Protein AF-A0A2S6VB32-F1 (afdb_monomer)

pLDDT: mean 83.2, std 16.81, range [37.66, 95.31]

Radius of gyration: 14.41 Å; Cα contacts (8 Å, |Δi|>4): 87; chains: 1; bounding box: 35×42×38 Å

Structure (mmCIF, N/CA/C/O backbone):
data_AF-A0A2S6VB32-F1
#
_entry.id   AF-A0A2S6VB32-F1
#
loop_
_atom_site.group_PDB
_atom_site.id
_atom_site.type_symbol
_atom_site.label_atom_id
_atom_site.label_alt_id
_atom_site.label_comp_id
_atom_site.label_asym_id
_atom_site.label_entity_id
_atom_site.label_seq_id
_atom_site.pdbx_PDB_ins_code
_atom_site.Cartn_x
_atom_site.Cartn_y
_atom_site.Cartn_z
_atom_site.occupancy
_atom_site.B_iso_or_equiv
_atom_site.auth_seq_id
_atom_site.auth_comp_id
_atom_site.auth_asym_id
_atom_site.auth_atom_id
_atom_site.pdbx_PDB_model_num
ATOM 1 N N . MET A 1 1 ? -19.396 18.099 -7.540 1.00 37.66 1 MET A N 1
ATOM 2 C CA . MET A 1 1 ? -18.199 18.462 -6.747 1.00 37.66 1 MET A CA 1
ATOM 3 C C . MET A 1 1 ? -17.099 17.456 -7.053 1.00 37.66 1 MET A C 1
ATOM 5 O O . MET A 1 1 ? -17.295 16.279 -6.788 1.00 37.66 1 MET A O 1
ATOM 9 N N . LEU A 1 2 ? -15.984 17.878 -7.657 1.00 53.09 2 LEU A N 1
ATOM 10 C CA . LEU A 1 2 ? -14.820 17.005 -7.854 1.00 53.09 2 LEU A CA 1
ATOM 11 C C . LEU A 1 2 ? -14.091 16.874 -6.515 1.00 53.09 2 LEU A C 1
ATOM 13 O O . LEU A 1 2 ? -13.286 17.729 -6.152 1.00 53.09 2 LEU A O 1
ATOM 17 N N . VAL A 1 3 ? -14.415 15.830 -5.754 1.00 57.78 3 VAL A N 1
ATOM 18 C CA . VAL A 1 3 ? -13.674 15.486 -4.537 1.00 57.78 3 VAL A CA 1
ATOM 19 C C . VAL A 1 3 ? -12.262 15.098 -4.974 1.00 57.78 3 VAL A C 1
ATOM 21 O O . VAL A 1 3 ? -12.059 14.058 -5.601 1.00 57.78 3 VAL A O 1
ATOM 24 N N . LYS A 1 4 ? -11.273 15.960 -4.714 1.00 69.56 4 LYS A N 1
ATOM 25 C CA . LYS A 1 4 ? -9.863 15.595 -4.886 1.00 69.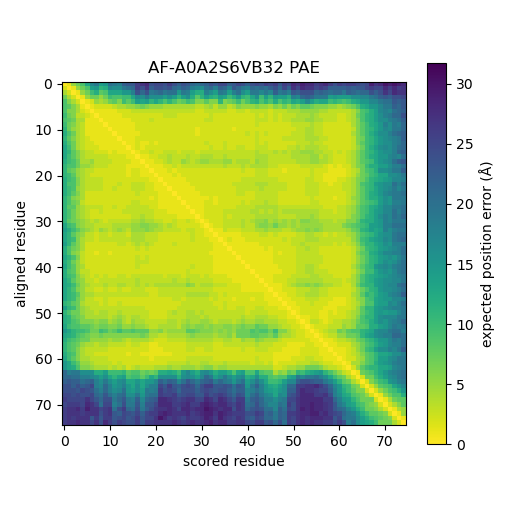56 4 LYS A CA 1
ATOM 26 C C . LYS A 1 4 ? -9.553 14.502 -3.870 1.00 69.56 4 LYS A C 1
ATOM 28 O O . LYS A 1 4 ? -9.347 14.802 -2.700 1.00 69.56 4 LYS A O 1
ATOM 33 N N . LEU A 1 5 ? -9.520 13.254 -4.332 1.00 75.44 5 LEU A N 1
ATOM 34 C CA . LEU A 1 5 ? -9.058 12.134 -3.520 1.00 75.44 5 LEU A CA 1
ATOM 35 C C . LEU A 1 5 ? -7.624 12.407 -3.064 1.00 75.44 5 LEU A C 1
ATOM 37 O O . LEU A 1 5 ? -6.738 12.697 -3.874 1.00 75.44 5 LEU A O 1
ATOM 41 N N . THR A 1 6 ? -7.409 12.308 -1.762 1.00 88.62 6 THR A N 1
ATOM 42 C CA . THR A 1 6 ? -6.090 12.352 -1.143 1.00 88.62 6 THR A CA 1
ATOM 43 C C . THR A 1 6 ? -5.247 11.167 -1.614 1.00 88.62 6 THR A C 1
ATOM 45 O O . THR A 1 6 ? -5.759 10.123 -2.025 1.00 88.62 6 THR A O 1
ATOM 48 N N . ASN A 1 7 ? -3.922 11.286 -1.507 1.00 89.75 7 ASN A N 1
ATOM 49 C CA . ASN A 1 7 ? -3.024 10.169 -1.820 1.00 89.75 7 ASN A CA 1
ATOM 50 C C . ASN A 1 7 ? -3.348 8.926 -0.974 1.00 89.75 7 ASN A C 1
ATOM 52 O O . ASN A 1 7 ? -3.212 7.807 -1.453 1.00 89.75 7 ASN A O 1
ATOM 56 N N . LEU A 1 8 ? -3.811 9.109 0.266 1.00 90.25 8 LEU A N 1
ATOM 57 C CA . LEU A 1 8 ? -4.209 8.003 1.134 1.00 90.25 8 LEU A CA 1
ATOM 58 C C . LEU A 1 8 ? -5.454 7.285 0.606 1.00 90.25 8 LEU A C 1
ATOM 60 O O . LEU A 1 8 ? -5.452 6.062 0.524 1.00 90.25 8 LEU A O 1
ATOM 64 N N . GLU A 1 9 ? -6.483 8.023 0.197 1.00 90.38 9 GLU A N 1
ATOM 65 C CA . GLU A 1 9 ? -7.689 7.421 -0.382 1.00 90.38 9 GLU A CA 1
ATOM 66 C C . GLU A 1 9 ?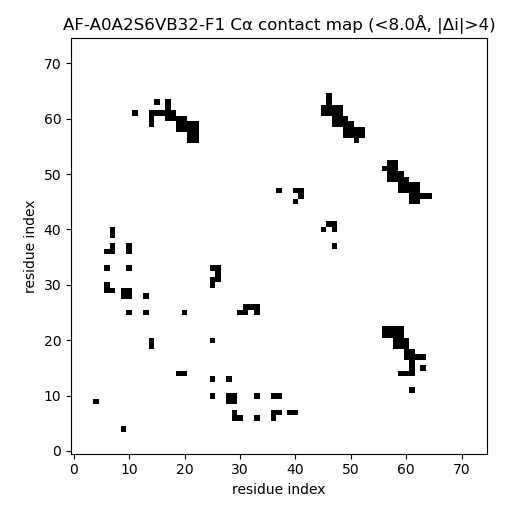 -7.377 6.707 -1.696 1.00 90.38 9 GLU A C 1
ATOM 68 O O . GLU A 1 9 ? -7.881 5.612 -1.924 1.00 90.38 9 GLU A O 1
ATOM 73 N N . ARG A 1 10 ? -6.493 7.272 -2.529 1.00 91.62 10 ARG A N 1
ATOM 74 C CA . ARG A 1 10 ? -5.999 6.606 -3.744 1.00 91.62 10 ARG A CA 1
ATOM 75 C C . ARG A 1 10 ? -5.254 5.313 -3.424 1.00 91.62 10 ARG A C 1
ATOM 77 O O . ARG A 1 10 ? -5.502 4.302 -4.069 1.00 91.62 10 ARG A O 1
ATOM 84 N N . LEU A 1 11 ? -4.374 5.332 -2.422 1.00 92.31 11 LEU A N 1
ATOM 85 C CA . LEU A 1 11 ? -3.635 4.146 -1.988 1.00 92.31 11 LEU A CA 1
ATOM 86 C C . LEU A 1 11 ? -4.585 3.040 -1.522 1.00 92.31 11 LEU A C 1
ATOM 88 O O . LEU A 1 11 ? -4.446 1.899 -1.947 1.00 92.31 11 LEU A O 1
ATOM 92 N N . ILE A 1 12 ? -5.567 3.382 -0.686 1.00 91.19 12 ILE A N 1
ATOM 93 C CA . ILE A 1 12 ? -6.569 2.425 -0.206 1.00 91.19 12 ILE A CA 1
ATOM 94 C C . ILE A 1 12 ? -7.424 1.926 -1.369 1.00 91.19 12 ILE A C 1
ATOM 96 O O . ILE A 1 12 ? -7.686 0.735 -1.459 1.00 91.19 12 ILE A O 1
ATOM 100 N N . ALA A 1 13 ? -7.834 2.805 -2.284 1.00 90.69 13 ALA A N 1
ATOM 101 C CA . ALA A 1 13 ? -8.642 2.425 -3.436 1.00 90.69 13 ALA A CA 1
ATOM 102 C C . ALA A 1 13 ? -7.938 1.420 -4.358 1.00 90.69 13 ALA A C 1
ATOM 104 O O . ALA A 1 13 ? -8.633 0.596 -4.949 1.00 90.69 13 ALA A O 1
ATOM 105 N N . VAL A 1 14 ? -6.605 1.480 -4.459 1.00 92.19 14 VAL A N 1
ATOM 106 C CA . VAL A 1 14 ? -5.797 0.481 -5.173 1.00 92.19 14 VAL A CA 1
ATOM 107 C C . VAL A 1 14 ? -5.686 -0.799 -4.345 1.00 92.19 14 VAL A C 1
ATOM 109 O O . VAL A 1 14 ? -6.123 -1.843 -4.797 1.00 92.19 14 VAL A O 1
ATOM 112 N N . LEU A 1 15 ? -5.198 -0.715 -3.103 1.00 91.62 15 LEU A N 1
ATOM 113 C CA . LEU A 1 15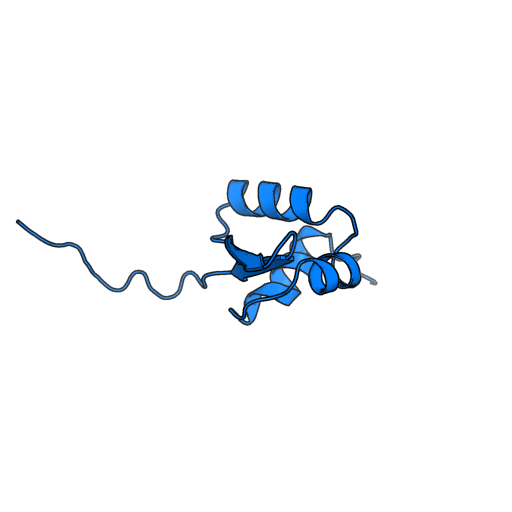 ? -4.870 -1.902 -2.302 1.00 91.62 15 LEU A CA 1
ATOM 114 C C . LEU A 1 15 ? -6.086 -2.643 -1.708 1.00 91.6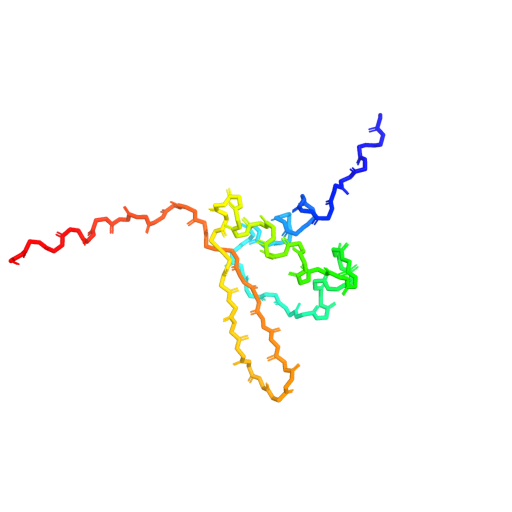2 15 LEU A C 1
ATOM 116 O O . LEU A 1 15 ? -5.916 -3.728 -1.149 1.00 91.62 15 LEU A O 1
ATOM 120 N N . LYS A 1 16 ? -7.299 -2.070 -1.758 1.00 88.94 16 LYS A N 1
ATOM 121 C CA . LYS A 1 16 ? -8.520 -2.667 -1.171 1.00 88.94 16 LYS A CA 1
ATOM 122 C C . LYS A 1 16 ? -8.915 -4.002 -1.801 1.00 88.94 16 LYS A C 1
ATOM 124 O O . LYS A 1 16 ? -9.711 -4.724 -1.208 1.00 88.94 16 LYS A O 1
ATOM 129 N N . ASP A 1 17 ? -8.420 -4.297 -3.000 1.00 89.94 17 ASP A N 1
ATOM 130 C CA . ASP A 1 17 ? -8.628 -5.581 -3.669 1.00 89.94 17 ASP A CA 1
ATOM 131 C C . ASP A 1 17 ? -7.895 -6.732 -2.956 1.00 89.94 17 ASP A C 1
ATOM 133 O O . ASP A 1 17 ? -8.166 -7.908 -3.204 1.00 89.94 17 ASP A O 1
ATOM 137 N N . GLY A 1 18 ? -6.986 -6.389 -2.038 1.00 89.44 18 GLY A N 1
ATOM 138 C CA . GLY A 1 18 ? -6.167 -7.337 -1.319 1.00 89.44 18 GLY A CA 1
ATOM 139 C C . GLY A 1 18 ? -5.260 -8.122 -2.257 1.00 89.44 18 GLY A C 1
ATOM 140 O O . GLY A 1 18 ? -4.980 -9.278 -1.947 1.00 89.44 18 GLY A O 1
ATOM 141 N N . GLN A 1 19 ? -4.806 -7.549 -3.370 1.00 92.88 19 GLN A N 1
ATOM 142 C CA . GLN A 1 19 ? -3.785 -8.136 -4.235 1.00 92.88 19 GLN A CA 1
ATOM 143 C C . GLN A 1 19 ? -2.423 -7.474 -4.004 1.00 92.88 19 GLN A C 1
ATOM 145 O O . GLN A 1 19 ? -2.282 -6.494 -3.268 1.00 92.88 19 GLN A O 1
ATOM 150 N N . TRP A 1 20 ? -1.380 -8.078 -4.571 1.00 94.88 20 TRP A N 1
ATOM 151 C CA . TRP A 1 20 ? -0.033 -7.518 -4.540 1.00 94.88 20 TRP A CA 1
ATOM 152 C C . TRP A 1 20 ? 0.147 -6.532 -5.693 1.00 94.88 20 TRP A C 1
ATOM 154 O O . TRP A 1 20 ? 0.066 -6.926 -6.852 1.00 94.88 20 TRP A O 1
ATOM 164 N N . HIS A 1 21 ? 0.454 -5.279 -5.367 1.00 94.94 21 HIS A N 1
ATOM 165 C CA . HIS A 1 21 ? 0.735 -4.220 -6.335 1.00 94.94 21 HIS A CA 1
ATOM 166 C C . HIS A 1 21 ? 2.199 -3.822 -6.307 1.00 94.94 21 HIS A C 1
ATOM 168 O O . HIS A 1 21 ? 2.800 -3.662 -5.240 1.00 94.94 21 HIS A O 1
ATOM 174 N N . SER A 1 22 ? 2.765 -3.615 -7.489 1.00 94.50 22 SER A N 1
ATOM 175 C CA . SER A 1 22 ? 4.151 -3.174 -7.646 1.00 94.50 22 SER A CA 1
ATOM 176 C C . SER A 1 22 ? 4.354 -1.718 -7.212 1.00 94.50 22 SER A C 1
ATOM 178 O O . SER A 1 22 ? 3.445 -0.888 -7.282 1.00 94.50 22 SER A O 1
ATOM 180 N N . SER A 1 23 ? 5.579 -1.375 -6.803 1.00 92.56 23 SER A N 1
ATOM 181 C CA . SER A 1 23 ? 5.961 0.019 -6.534 1.00 92.56 23 SER A CA 1
ATOM 182 C C . SER A 1 23 ? 5.669 0.958 -7.709 1.00 92.56 23 SER A C 1
ATOM 184 O O . SER A 1 23 ? 5.228 2.082 -7.486 1.00 92.56 23 SER A O 1
ATOM 186 N N . ASP A 1 24 ? 5.916 0.515 -8.943 1.00 92.00 24 ASP A N 1
ATOM 187 C CA . ASP A 1 24 ? 5.730 1.318 -10.156 1.00 92.00 24 ASP A CA 1
ATOM 188 C C . ASP A 1 24 ? 4.253 1.649 -10.401 1.00 92.00 24 ASP A C 1
ATOM 190 O O . ASP A 1 24 ? 3.893 2.788 -10.708 1.00 92.00 24 ASP A O 1
ATOM 194 N N . GLU A 1 25 ? 3.377 0.667 -10.193 1.00 92.50 25 GLU A N 1
ATOM 195 C CA . GLU A 1 25 ? 1.931 0.847 -10.278 1.00 92.50 25 GLU A CA 1
ATOM 196 C C . GLU A 1 25 ? 1.426 1.840 -9.224 1.00 92.50 25 GLU A C 1
ATOM 198 O O . GLU A 1 25 ? 0.671 2.762 -9.541 1.00 92.50 25 GLU A O 1
ATOM 203 N N . LEU A 1 26 ? 1.893 1.712 -7.979 1.00 92.94 26 LEU A N 1
ATOM 204 C CA . LEU A 1 26 ? 1.537 2.636 -6.901 1.00 92.94 26 LEU A CA 1
ATOM 205 C C . LEU A 1 26 ? 2.077 4.046 -7.147 1.00 92.94 26 LEU A C 1
ATOM 207 O O . LEU A 1 26 ? 1.377 5.027 -6.888 1.00 92.94 26 LEU A O 1
ATOM 211 N N . ALA A 1 27 ? 3.286 4.173 -7.694 1.00 92.62 27 ALA A N 1
ATOM 212 C CA . ALA A 1 27 ? 3.855 5.464 -8.053 1.00 92.62 27 ALA A CA 1
ATOM 213 C C . ALA A 1 27 ? 3.015 6.185 -9.121 1.00 92.62 27 ALA A C 1
ATOM 215 O O . ALA A 1 27 ? 2.819 7.400 -9.028 1.00 92.62 27 ALA A O 1
ATOM 216 N N . LYS A 1 28 ? 2.479 5.434 -10.093 1.00 91.75 28 LYS A N 1
ATOM 217 C CA . LYS A 1 28 ? 1.638 5.956 -11.179 1.00 91.75 28 LYS A CA 1
ATOM 218 C C . LYS A 1 28 ? 0.212 6.289 -10.727 1.00 91.75 28 LYS A C 1
ATOM 220 O O . LYS A 1 28 ? -0.303 7.344 -11.085 1.00 91.75 28 LYS A O 1
ATOM 225 N N . ASN A 1 29 ? -0.419 5.411 -9.947 1.00 89.88 29 ASN A N 1
ATOM 226 C CA . ASN A 1 29 ? -1.830 5.541 -9.561 1.00 89.88 29 ASN A CA 1
ATOM 227 C C . ASN A 1 29 ? -2.045 6.423 -8.321 1.00 89.88 29 ASN A C 1
ATOM 229 O O . ASN A 1 29 ? -3.078 7.083 -8.193 1.00 89.88 29 ASN A O 1
ATOM 233 N N . VAL A 1 30 ? -1.075 6.453 -7.403 1.00 90.88 30 VAL A N 1
ATOM 234 C CA . VAL A 1 30 ? -1.165 7.210 -6.148 1.00 90.88 30 VAL A CA 1
ATOM 235 C C . VAL A 1 30 ? -0.340 8.487 -6.240 1.00 90.88 30 VAL A C 1
ATOM 237 O O . VAL A 1 30 ? -0.898 9.585 -6.265 1.00 90.88 30 VAL A O 1
ATOM 240 N N . SER A 1 31 ? 0.988 8.342 -6.255 1.00 90.75 31 SER A N 1
ATOM 241 C CA . SER A 1 31 ? 1.971 9.428 -6.303 1.00 90.75 31 SER A CA 1
ATOM 242 C C . SER A 1 31 ? 3.387 8.854 -6.339 1.00 90.75 31 SER A C 1
ATOM 244 O O . SER A 1 31 ? 3.667 7.874 -5.652 1.00 90.75 31 SER A O 1
ATOM 246 N N . TRP A 1 32 ? 4.331 9.548 -6.980 1.00 89.06 32 TRP A N 1
ATOM 247 C CA . TRP A 1 32 ? 5.767 9.245 -6.883 1.00 89.06 32 TRP A CA 1
ATOM 248 C C . TRP A 1 32 ? 6.267 9.086 -5.432 1.00 89.06 32 TRP A C 1
ATOM 250 O O . TRP A 1 32 ? 7.177 8.309 -5.158 1.00 89.06 32 TRP A O 1
ATOM 260 N N . ARG A 1 33 ? 5.650 9.790 -4.469 1.00 88.31 33 ARG A N 1
ATOM 261 C CA . ARG A 1 33 ? 5.984 9.715 -3.035 1.00 88.31 33 ARG A CA 1
ATOM 262 C C . ARG A 1 33 ? 5.069 8.779 -2.229 1.00 88.31 33 ARG A C 1
ATOM 264 O O . ARG A 1 33 ? 4.930 8.964 -1.019 1.00 88.31 33 ARG A O 1
ATOM 271 N N . PHE A 1 34 ? 4.470 7.761 -2.857 1.00 92.06 34 PHE A N 1
ATOM 272 C CA . PHE A 1 34 ? 3.533 6.841 -2.191 1.00 92.06 34 PHE A CA 1
ATOM 273 C C . PHE A 1 34 ? 4.115 6.161 -0.939 1.00 92.06 34 PHE A C 1
ATOM 275 O O . PHE A 1 34 ? 3.362 5.826 -0.029 1.00 92.06 34 PHE A O 1
ATOM 282 N N . GLY A 1 35 ? 5.441 6.002 -0.836 1.00 91.31 35 GLY A N 1
ATOM 283 C CA . GLY A 1 35 ? 6.089 5.446 0.357 1.00 91.31 35 GLY A CA 1
ATOM 284 C C . GLY A 1 35 ? 5.754 6.207 1.649 1.00 91.31 35 GLY A C 1
ATOM 285 O O . GLY A 1 35 ? 5.501 5.578 2.676 1.00 91.31 35 GLY A O 1
ATOM 286 N N . HIS A 1 36 ? 5.657 7.542 1.591 1.00 92.50 36 HIS A N 1
ATOM 287 C CA . HIS A 1 36 ? 5.201 8.350 2.729 1.00 92.50 36 HIS A CA 1
ATOM 288 C C . HIS A 1 36 ? 3.726 8.075 3.048 1.00 92.50 36 HIS A C 1
ATOM 290 O O . HIS A 1 36 ? 3.337 7.946 4.203 1.00 92.50 36 HIS A O 1
ATOM 296 N N . THR A 1 37 ? 2.896 7.916 2.018 1.00 93.56 37 THR A N 1
ATOM 297 C CA . THR A 1 37 ? 1.478 7.576 2.175 1.00 93.56 37 THR A CA 1
ATOM 298 C C . THR A 1 37 ? 1.279 6.202 2.815 1.00 93.56 37 THR A C 1
ATOM 300 O O . THR A 1 37 ? 0.418 6.065 3.676 1.00 93.56 37 THR A O 1
ATOM 303 N N . VAL A 1 38 ? 2.092 5.201 2.460 1.00 93.56 38 VAL A N 1
ATOM 304 C CA . VAL A 1 38 ? 2.075 3.873 3.099 1.00 93.56 38 VAL A CA 1
ATOM 305 C C . VAL A 1 38 ? 2.437 3.977 4.582 1.00 93.56 38 VAL A C 1
ATOM 307 O O . VAL A 1 38 ? 1.799 3.337 5.415 1.00 93.56 38 VAL A O 1
ATOM 310 N N . PHE A 1 39 ? 3.437 4.792 4.925 1.00 93.31 39 PHE A N 1
ATOM 311 C CA . PHE A 1 39 ? 3.823 5.029 6.316 1.00 93.31 39 PHE A CA 1
ATOM 312 C C . PHE A 1 39 ? 2.688 5.671 7.127 1.00 93.31 39 PHE A C 1
ATOM 314 O O . PHE A 1 39 ? 2.332 5.167 8.192 1.00 93.31 39 PHE A O 1
ATOM 321 N N . GLU A 1 40 ? 2.062 6.718 6.589 1.00 92.12 40 GLU A N 1
ATOM 322 C CA . GLU A 1 40 ? 0.908 7.373 7.212 1.00 92.12 40 GLU A CA 1
ATOM 323 C C . GLU A 1 40 ? -0.303 6.436 7.325 1.00 92.12 40 GLU A C 1
ATOM 325 O O . GLU A 1 40 ? -0.990 6.423 8.345 1.00 92.12 40 GLU A O 1
ATOM 330 N N . ALA A 1 41 ? -0.551 5.597 6.317 1.00 91.31 41 ALA A N 1
ATOM 331 C CA . ALA A 1 41 ? -1.619 4.606 6.366 1.00 91.31 41 ALA A CA 1
ATOM 332 C C . ALA A 1 41 ? -1.382 3.579 7.489 1.00 91.31 41 ALA A C 1
ATOM 334 O O . ALA A 1 41 ? -2.286 3.303 8.277 1.00 91.31 41 ALA A O 1
ATOM 335 N N . ARG A 1 42 ? -0.153 3.078 7.646 1.00 92.19 42 ARG A N 1
ATOM 336 C CA . ARG A 1 42 ? 0.195 2.176 8.757 1.00 92.19 42 ARG A CA 1
ATOM 337 C C . ARG A 1 42 ? 0.001 2.838 10.118 1.00 92.19 42 ARG A C 1
ATOM 339 O O . ARG A 1 42 ? -0.574 2.222 11.008 1.00 92.19 42 ARG A O 1
ATOM 346 N N . LYS A 1 43 ? 0.401 4.106 10.267 1.00 92.31 43 LYS A N 1
ATOM 347 C CA . LYS A 1 43 ? 0.149 4.888 11.492 1.00 92.31 43 LYS A CA 1
ATOM 348 C C . LYS A 1 43 ? -1.337 5.035 11.817 1.00 92.31 43 LYS A C 1
ATOM 350 O O . LYS A 1 43 ? -1.698 5.072 12.986 1.00 92.31 43 LYS A O 1
ATOM 355 N N . LYS A 1 44 ? -2.193 5.100 10.796 1.00 89.19 44 LYS A N 1
ATOM 356 C CA . LYS A 1 44 ? -3.654 5.164 10.942 1.00 89.19 44 LYS A CA 1
ATOM 357 C C . LYS A 1 44 ? -4.318 3.805 11.200 1.00 89.19 44 LYS A C 1
ATOM 359 O O . LYS A 1 44 ? -5.534 3.761 11.337 1.00 89.19 44 LYS A O 1
ATOM 364 N N . GLY A 1 45 ? -3.549 2.716 11.272 1.00 89.75 45 GLY A N 1
ATOM 365 C CA . GLY A 1 45 ? -4.056 1.374 11.570 1.00 89.75 45 GLY A CA 1
ATOM 366 C C . GLY A 1 45 ? -4.337 0.505 10.342 1.00 89.75 45 GLY A C 1
ATOM 367 O O . GLY A 1 45 ? -4.904 -0.574 10.483 1.00 89.75 45 GLY A O 1
ATOM 368 N N . TYR A 1 46 ? -3.939 0.929 9.138 1.00 90.19 46 TYR A N 1
ATOM 369 C CA . TYR A 1 46 ? -4.059 0.082 7.952 1.00 90.19 46 TYR A CA 1
ATOM 370 C C . TYR A 1 46 ? -2.941 -0.966 7.904 1.00 90.19 46 TYR A C 1
ATOM 372 O O . TYR A 1 46 ? -1.750 -0.640 7.851 1.00 90.19 46 TYR A O 1
ATOM 380 N N . SER A 1 47 ? -3.333 -2.236 7.847 1.00 91.44 47 SER A N 1
ATOM 381 C CA . SER A 1 47 ? -2.423 -3.374 7.700 1.00 91.44 47 SER A CA 1
ATOM 382 C C . SER A 1 47 ? -1.931 -3.492 6.257 1.00 91.44 47 SER A C 1
ATOM 384 O O . SER A 1 47 ? -2.554 -4.153 5.432 1.00 91.44 47 SER A O 1
ATOM 386 N N . ILE A 1 48 ? -0.816 -2.831 5.938 1.00 92.31 48 ILE A N 1
ATOM 387 C CA . ILE A 1 48 ? -0.182 -2.895 4.612 1.00 92.31 48 ILE A CA 1
ATOM 388 C C . ILE A 1 48 ? 1.102 -3.712 4.697 1.00 92.31 48 ILE A C 1
ATOM 390 O O . ILE A 1 48 ? 2.085 -3.274 5.306 1.00 92.31 48 ILE A O 1
ATOM 394 N N . GLU A 1 49 ? 1.128 -4.853 4.023 1.00 93.25 49 GLU A N 1
ATOM 395 C CA . GLU A 1 49 ? 2.319 -5.675 3.862 1.00 93.25 49 GLU A CA 1
ATOM 396 C C . GLU A 1 49 ? 3.228 -5.130 2.762 1.00 93.25 49 GLU A C 1
ATOM 398 O O . GLU A 1 49 ? 2.793 -4.450 1.833 1.00 93.25 49 GLU A O 1
ATOM 403 N N . LYS A 1 50 ? 4.523 -5.421 2.892 1.00 93.38 50 LYS A N 1
ATOM 404 C CA . LYS A 1 50 ? 5.547 -5.115 1.893 1.00 93.38 50 LYS A CA 1
ATOM 405 C C . LYS A 1 50 ? 6.403 -6.357 1.711 1.00 93.38 50 LYS A C 1
ATOM 407 O O . LYS A 1 50 ? 6.973 -6.834 2.689 1.00 93.38 50 LYS A O 1
ATOM 412 N N . ARG A 1 51 ? 6.571 -6.814 0.473 1.00 94.00 51 ARG A N 1
ATOM 413 C CA . ARG A 1 51 ? 7.504 -7.894 0.131 1.00 94.00 51 ARG A CA 1
ATOM 414 C C . ARG A 1 51 ? 8.516 -7.442 -0.911 1.00 94.00 51 ARG A C 1
ATOM 416 O O . ARG A 1 51 ? 8.251 -6.539 -1.702 1.00 94.00 51 ARG A O 1
ATOM 423 N N . LYS A 1 52 ? 9.694 -8.063 -0.894 1.00 94.88 52 LYS A N 1
ATOM 424 C CA . LYS A 1 52 ? 10.727 -7.890 -1.920 1.00 94.88 52 LYS A CA 1
ATOM 425 C C . LYS A 1 52 ? 10.639 -9.072 -2.877 1.00 94.88 52 LYS A C 1
ATOM 427 O O . LYS A 1 52 ? 10.792 -10.204 -2.434 1.00 94.88 52 LYS A O 1
ATOM 432 N N . VAL A 1 53 ? 10.403 -8.803 -4.158 1.00 94.00 53 VAL A N 1
ATOM 433 C CA . VAL A 1 53 ? 10.281 -9.849 -5.190 1.00 94.00 53 VAL A CA 1
ATOM 434 C C . VAL A 1 53 ? 11.556 -10.018 -6.015 1.00 94.00 53 VAL A C 1
ATOM 436 O O . VAL A 1 53 ? 11.841 -11.114 -6.476 1.00 94.00 53 VAL A O 1
ATOM 439 N N . ALA A 1 54 ? 12.357 -8.958 -6.175 1.00 92.56 54 ALA A N 1
ATOM 440 C CA . ALA A 1 54 ? 13.636 -9.015 -6.886 1.00 92.56 54 ALA A CA 1
ATOM 441 C C . ALA A 1 54 ? 14.584 -7.884 -6.447 1.00 92.56 54 ALA A C 1
ATOM 443 O O . ALA A 1 54 ? 14.304 -7.137 -5.500 1.00 92.56 54 ALA A O 1
ATOM 444 N N . HIS A 1 55 ? 15.721 -7.740 -7.137 1.00 91.62 55 HIS A N 1
ATOM 445 C CA . HIS A 1 55 ? 16.622 -6.609 -6.934 1.00 91.62 55 HIS A CA 1
ATOM 446 C C . HIS A 1 55 ? 15.877 -5.293 -7.193 1.00 91.62 55 HIS A C 1
ATOM 448 O O . HIS A 1 55 ? 15.388 -5.050 -8.292 1.00 91.62 55 HIS A O 1
ATOM 454 N N . ASN A 1 56 ? 15.756 -4.475 -6.147 1.00 88.12 56 ASN A N 1
ATOM 455 C CA . ASN A 1 56 ? 15.034 -3.203 -6.147 1.00 88.12 56 ASN A CA 1
ATOM 456 C C . ASN A 1 56 ? 13.545 -3.264 -6.564 1.00 88.12 56 ASN A C 1
ATOM 458 O O . ASN A 1 56 ? 12.958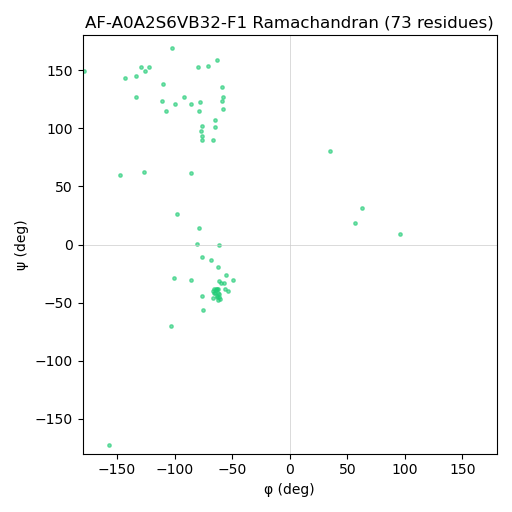 -2.234 -6.881 1.00 88.12 56 ASN A O 1
ATOM 462 N N . ARG A 1 57 ? 12.911 -4.446 -6.539 1.00 92.12 57 ARG A N 1
ATOM 463 C CA . ARG A 1 57 ? 11.475 -4.600 -6.823 1.00 92.12 57 ARG A CA 1
ATOM 464 C C . ARG A 1 57 ? 10.720 -4.979 -5.562 1.00 92.12 57 ARG A C 1
ATOM 466 O O . ARG A 1 57 ? 11.030 -5.987 -4.918 1.00 92.12 57 ARG A O 1
ATOM 473 N N . PHE A 1 58 ? 9.727 -4.163 -5.234 1.00 94.19 58 PHE A N 1
ATOM 474 C CA . PHE A 1 58 ? 8.878 -4.338 -4.067 1.00 94.19 58 PHE A CA 1
ATOM 475 C C . PHE A 1 58 ? 7.416 -4.348 -4.474 1.00 94.19 58 PHE A C 1
ATOM 477 O O . PHE A 1 58 ? 7.018 -3.684 -5.432 1.00 94.19 58 PHE A O 1
ATOM 484 N N . GLU A 1 59 ? 6.640 -5.088 -3.700 1.00 95.19 59 GLU A N 1
ATOM 485 C CA . GLU A 1 59 ? 5.197 -5.156 -3.839 1.00 95.19 59 GLU A CA 1
ATOM 486 C C . GLU A 1 59 ? 4.529 -4.921 -2.492 1.00 95.19 59 GLU A C 1
ATOM 488 O O . GLU A 1 59 ? 5.109 -5.195 -1.433 1.00 95.19 59 GLU A O 1
ATOM 493 N N . TYR A 1 60 ? 3.305 -4.413 -2.550 1.00 95.31 60 TYR A N 1
ATOM 494 C CA . TYR A 1 60 ? 2.516 -4.021 -1.397 1.00 95.31 60 TYR A CA 1
ATOM 495 C C . TYR A 1 60 ? 1.102 -4.567 -1.524 1.00 95.31 60 TYR A C 1
ATOM 497 O O . TYR A 1 60 ? 0.549 -4.620 -2.617 1.00 95.31 60 TYR A O 1
ATOM 505 N N . ARG A 1 61 ? 0.516 -4.937 -0.391 1.00 94.31 61 ARG A N 1
ATOM 506 C CA . AR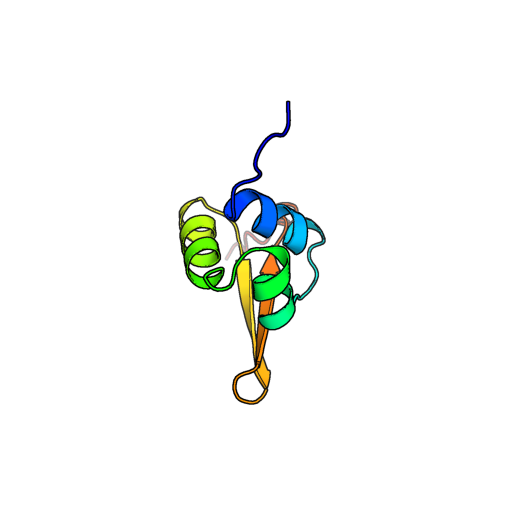G A 1 61 ? -0.848 -5.458 -0.298 1.00 94.31 61 ARG A CA 1
ATOM 507 C C . ARG A 1 61 ? -1.488 -4.936 0.975 1.00 94.31 61 ARG A C 1
ATOM 509 O O . ARG A 1 61 ? -0.810 -4.849 1.997 1.00 94.31 61 ARG A O 1
ATOM 516 N N . MET A 1 62 ? -2.780 -4.624 0.942 1.00 92.75 62 MET A N 1
ATOM 517 C CA . MET A 1 62 ? -3.542 -4.384 2.165 1.00 92.75 62 MET A CA 1
ATOM 518 C C . MET A 1 62 ? -4.192 -5.686 2.636 1.00 92.75 62 MET A C 1
ATOM 520 O O . MET A 1 62 ? -4.890 -6.362 1.881 1.00 92.75 62 MET A O 1
ATOM 524 N N . LEU A 1 63 ? -3.965 -6.040 3.897 1.00 88.38 63 LEU A N 1
ATOM 525 C CA . LEU A 1 63 ? -4.713 -7.094 4.562 1.00 88.38 63 LEU A CA 1
ATOM 526 C C . LEU A 1 63 ? -6.060 -6.504 4.968 1.00 88.38 63 LEU A C 1
ATOM 528 O O . LEU A 1 63 ? -6.130 -5.582 5.784 1.00 88.38 63 LEU A O 1
ATOM 532 N N . SER A 1 64 ? -7.134 -7.013 4.368 1.00 72.50 64 SER A N 1
ATOM 533 C CA . SER A 1 64 ? -8.482 -6.698 4.829 1.00 72.50 64 SER A CA 1
ATOM 534 C C . SER A 1 64 ? -8.608 -7.124 6.292 1.00 72.50 64 SER A C 1
ATOM 536 O O . SER A 1 64 ? -8.197 -8.226 6.657 1.00 72.50 64 SER A O 1
ATOM 538 N N . ALA A 1 65 ? -9.205 -6.275 7.129 1.00 59.50 65 ALA A N 1
ATOM 539 C CA . ALA A 1 65 ? -9.448 -6.556 8.546 1.00 59.50 65 ALA A CA 1
ATOM 540 C C . ALA A 1 65 ? -10.362 -7.784 8.789 1.00 59.50 65 ALA A C 1
ATOM 542 O O . ALA A 1 65 ? -10.628 -8.144 9.932 1.00 59.50 65 ALA A O 1
ATOM 543 N N . ALA A 1 66 ? -10.835 -8.448 7.730 1.00 47.66 66 ALA A N 1
ATOM 544 C CA . ALA A 1 66 ? -11.817 -9.523 7.765 1.00 47.66 66 ALA A CA 1
ATOM 545 C C . ALA A 1 66 ? -11.286 -10.913 8.176 1.00 47.66 66 ALA A C 1
ATOM 547 O O . ALA A 1 66 ? -11.984 -11.903 7.974 1.00 47.66 66 ALA A O 1
ATOM 548 N N . SER A 1 67 ? -10.087 -11.057 8.749 1.00 45.84 67 SER A N 1
ATOM 549 C CA . SER A 1 67 ? -9.641 -12.374 9.242 1.00 45.84 67 SER A CA 1
ATOM 550 C C . SER A 1 67 ? -8.742 -12.301 10.473 1.00 45.84 67 SER A C 1
ATOM 552 O O . SER A 1 67 ? -7.644 -12.840 10.490 1.00 45.84 67 SER A O 1
ATOM 554 N N . TYR A 1 68 ? -9.260 -11.729 11.560 1.00 46.44 68 TYR A N 1
ATOM 555 C CA . TYR A 1 68 ? -8.932 -12.244 12.895 1.00 46.44 68 TYR A CA 1
ATOM 556 C C . TYR A 1 68 ? -9.895 -13.391 13.237 1.00 46.44 68 TYR A C 1
ATOM 558 O O . TYR A 1 68 ? -10.680 -13.309 14.177 1.00 46.44 68 TYR A O 1
ATOM 566 N N . SER A 1 69 ? -9.859 -1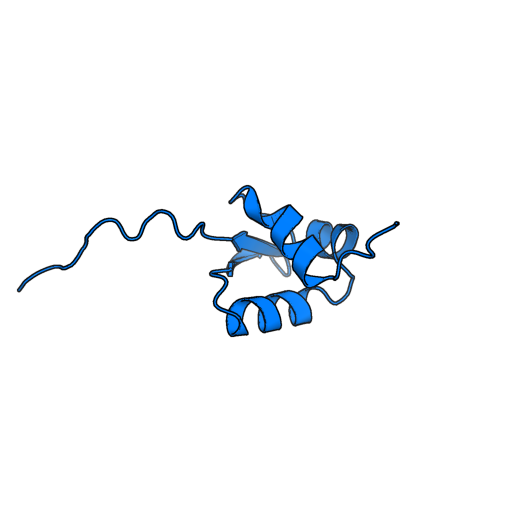4.468 12.445 1.00 45.28 69 SER A N 1
ATOM 567 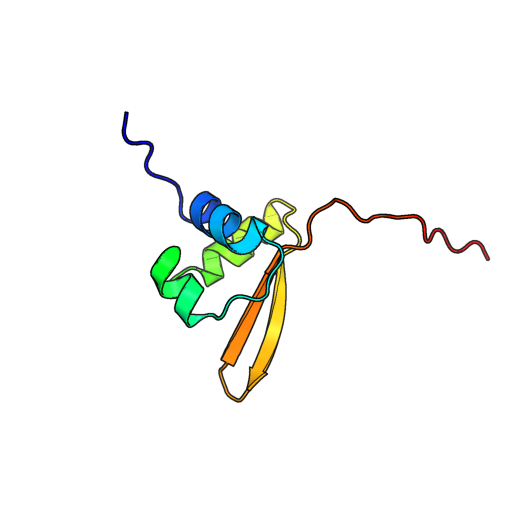C CA . SER A 1 69 ? -10.445 -15.738 12.870 1.00 45.28 69 SER A CA 1
ATOM 568 C C . SER A 1 69 ? -9.474 -16.373 13.862 1.00 45.28 69 SER A C 1
ATOM 570 O O . SER A 1 69 ? -8.443 -16.922 13.486 1.00 45.28 69 SER A O 1
ATOM 572 N N . SER A 1 70 ? -9.773 -16.169 15.145 1.00 47.50 70 SER A N 1
ATOM 573 C CA . SER A 1 70 ? -9.568 -17.143 16.222 1.00 47.50 70 SER A CA 1
ATOM 574 C C . SER A 1 70 ? -8.337 -18.054 16.113 1.00 47.50 70 SER A C 1
ATOM 576 O O . SER A 1 70 ? -8.456 -19.242 15.844 1.00 47.50 70 SER A O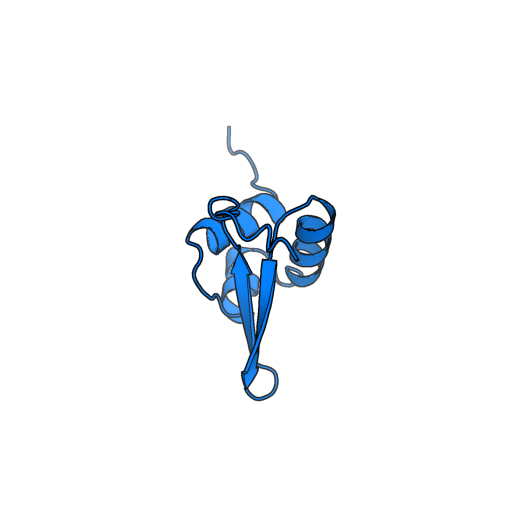 1
ATOM 578 N N . TYR A 1 71 ? -7.173 -17.526 16.486 1.00 48.16 71 TYR A N 1
ATOM 579 C CA . TYR A 1 71 ? -6.124 -18.330 17.118 1.00 48.16 71 TYR A CA 1
ATOM 580 C C . TYR A 1 71 ? -5.709 -17.666 18.434 1.00 48.16 71 TYR A C 1
ATOM 582 O O . TYR A 1 71 ? -4.565 -17.270 18.637 1.00 48.16 71 TYR A O 1
ATOM 590 N N . ARG A 1 72 ? -6.669 -17.559 19.368 1.00 53.41 72 ARG A N 1
ATOM 591 C CA . ARG A 1 72 ? -6.324 -17.692 20.788 1.00 53.41 72 ARG A CA 1
ATOM 592 C C . ARG A 1 72 ? -5.881 -19.140 20.966 1.00 53.41 72 ARG A C 1
ATOM 594 O O . ARG A 1 72 ? -6.712 -20.016 21.183 1.00 53.41 72 ARG A O 1
ATOM 601 N N . ILE A 1 73 ? -4.591 -19.399 20.801 1.00 55.31 73 ILE A N 1
ATOM 602 C CA . ILE A 1 73 ? -4.013 -20.653 21.263 1.00 55.31 73 ILE A CA 1
ATOM 603 C C . ILE A 1 73 ? -3.880 -20.510 22.772 1.00 55.31 73 ILE A C 1
ATOM 605 O O . ILE A 1 73 ? -3.015 -19.806 23.284 1.00 55.31 73 ILE A O 1
ATOM 609 N N . SER A 1 74 ? -4.822 -21.137 23.466 1.00 46.00 74 SER A N 1
ATOM 610 C CA . SER A 1 74 ? -4.649 -21.589 24.835 1.00 46.00 74 SER A CA 1
ATOM 611 C C . SER A 1 74 ? -3.471 -22.561 24.885 1.00 46.00 74 SER A C 1
ATOM 613 O O . SER A 1 74 ? -3.502 -23.570 24.177 1.00 46.00 74 SER A O 1
ATOM 615 N N . ARG A 1 75 ? -2.474 -22.275 25.722 1.00 50.19 75 ARG A N 1
ATOM 616 C CA . ARG A 1 75 ? -1.764 -23.239 26.575 1.00 50.19 75 ARG A CA 1
ATOM 617 C C . ARG A 1 75 ? -0.818 -22.501 27.506 1.00 50.19 75 ARG A C 1
ATOM 619 O O . ARG A 1 75 ? -0.065 -21.646 26.999 1.00 50.19 75 ARG A O 1
#

Nearest PDB structures (foldseek):
  7p5x-assembly1_AY  TM=6.287E-01  e=1.889E-01  Mycolicibacterium smegmatis MC2 155
  6pco-assembly1_B  TM=6.413E-01  e=2.815E-01  Bordetella bronchiseptica
  5bpd-assembly1_A  TM=6.578E-01  e=8.726E-01  Pyrococcus furiosus

Secondary structure (DSSP, 8-state):
------HHHHHHHHHTT---EEHHHHHHHT-TTHHHHHHHHHHTT--EEEEEEETTEEEEEE--GGG--------

Foldseek 3Di:
DPPPDALLNQVCVVQVVQDKDKPVRSCVRRHVVCVVSVVVCVVVPWAKDKDDDDDVIIIIHTDDPPDPPDDPDDD

Solvent-accessible surface area (backbone atoms only — not comparable to full-atom values): 4637 Å² total; per-residue (Å²): 131,88,76,79,74,47,55,56,56,39,45,48,68,62,27,70,77,51,49,79,42,45,56,67,56,42,28,71,71,42,30,85,64,37,69,59,43,53,52,53,39,42,75,73,68,46,52,65,51,77,48,76,81,52,92,97,37,44,33,37,27,30,58,70,86,85,70,83,74,82,77,82,75,85,129

Mean predicted aligned error: 7.82 Å

Sequence (75 aa):
MLVKLTNLERLIAVLKDGQWHSSDELAKNVSWRFGHTVFEARKKGYSIEKRKVAHNRFEYRMLSAASYSSYRISR